Protein AF-A0A9E5NMA1-F1 (afdb_monomer_lite)

Secondary structure (DSSP, 8-state):
--EEEEE-HHHHS----HHHHHHHTTSTTEEEEEE----HHHHHHHHHHHTT-TTSEEEE--GGGHHHHHHTT-SEE--SGGGT-HHHHHHHHHHHHHT-HHHHHHHHHHHHTTHHHHHHSSSS----

pLDDT: mean 92.5, std 12.81, range [36.69, 98.62]

Sequence (128 aa):
LPVLAYNNPWTTLSNIDAATLVELAYEPNFVGAKDSCNNAIQYQDIMRKLGDRPDFSILLGTTHLTHFGLLLGADGIIEGLHHLRPEWAVGIWDAAQAGDWDLVQEYQLKLESLIPFAMHGEVWGGVE

Structure (mmCIF, N/CA/C/O backbone):
data_AF-A0A9E5NMA1-F1
#
_entry.id   AF-A0A9E5NMA1-F1
#
loop_
_atom_site.group_PDB
_atom_site.id
_atom_site.type_symbol
_atom_site.label_atom_id
_atom_site.label_alt_id
_atom_site.label_comp_id
_atom_site.label_asym_id
_atom_site.label_entity_id
_atom_site.label_seq_id
_atom_site.pdbx_PDB_ins_code
_atom_site.Cartn_x
_atom_site.Cartn_y
_atom_site.Cartn_z
_atom_site.occupancy
_atom_site.B_iso_or_equiv
_atom_site.auth_seq_id
_atom_site.auth_comp_id
_atom_site.auth_asym_id
_atom_site.auth_atom_id
_atom_site.pdbx_PDB_model_num
ATOM 1 N N . LEU A 1 1 ? -20.447 7.365 5.056 1.00 92.44 1 LEU A N 1
ATOM 2 C CA . LEU A 1 1 ? -19.682 6.918 3.866 1.00 92.44 1 LEU A CA 1
ATOM 3 C C . LEU A 1 1 ? -18.445 6.200 4.383 1.00 92.44 1 LEU A C 1
ATOM 5 O O . LEU A 1 1 ? -17.974 6.628 5.431 1.00 92.44 1 LEU A O 1
ATOM 9 N N . PRO A 1 2 ? -17.943 5.155 3.707 1.00 96.62 2 PRO A N 1
ATOM 10 C CA . PRO A 1 2 ? -16.647 4.574 4.049 1.00 96.62 2 PRO A CA 1
ATOM 11 C C . PRO A 1 2 ? -15.534 5.614 3.860 1.00 96.62 2 PRO A C 1
ATOM 13 O O . PRO A 1 2 ? -15.547 6.365 2.882 1.00 96.62 2 PRO A O 1
ATOM 16 N N . VAL A 1 3 ? -14.599 5.671 4.803 1.00 97.88 3 VAL A N 1
ATOM 17 C CA . VAL A 1 3 ? -13.492 6.633 4.848 1.00 97.88 3 VAL A CA 1
ATOM 18 C C . VAL A 1 3 ? -12.171 5.877 4.889 1.00 97.88 3 VAL A C 1
ATOM 20 O O . VAL A 1 3 ? -12.012 4.939 5.666 1.00 97.88 3 VAL A O 1
ATOM 23 N N . LEU A 1 4 ? -11.213 6.319 4.076 1.00 98.06 4 LEU A N 1
ATOM 24 C CA . LEU A 1 4 ? -9.819 5.901 4.174 1.00 98.06 4 LEU A CA 1
ATOM 25 C C . LEU A 1 4 ? -9.007 7.030 4.805 1.00 98.06 4 LEU A C 1
ATOM 27 O O . LEU A 1 4 ? -9.050 8.165 4.324 1.00 98.06 4 LEU A O 1
ATOM 31 N N . ALA A 1 5 ? -8.248 6.725 5.854 1.00 98.12 5 ALA A N 1
ATOM 32 C CA . ALA A 1 5 ? -7.250 7.653 6.370 1.00 98.12 5 ALA A CA 1
ATOM 33 C C . ALA A 1 5 ? -6.111 7.782 5.347 1.00 98.12 5 ALA A C 1
ATOM 35 O O . ALA A 1 5 ? -5.538 6.777 4.938 1.00 98.12 5 ALA A O 1
ATOM 36 N N . TYR A 1 6 ? -5.771 8.998 4.918 1.00 98.19 6 TYR A N 1
ATOM 37 C CA . TYR A 1 6 ? -4.658 9.208 3.991 1.00 98.19 6 TYR A CA 1
ATOM 38 C C . TYR A 1 6 ? -3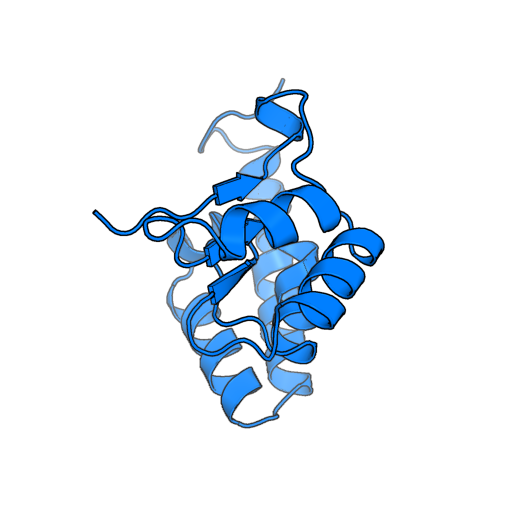.451 9.789 4.727 1.00 98.19 6 TYR A C 1
ATOM 40 O O . TYR A 1 6 ? -3.467 10.953 5.127 1.00 98.19 6 TYR A O 1
ATOM 48 N N . ASN A 1 7 ? -2.404 8.980 4.897 1.00 97.94 7 ASN A N 1
ATOM 49 C CA . ASN A 1 7 ? -1.166 9.409 5.534 1.00 97.94 7 ASN A CA 1
ATOM 50 C C . ASN A 1 7 ? -0.154 9.892 4.483 1.00 97.94 7 ASN A C 1
ATOM 52 O O . ASN A 1 7 ? 0.406 9.089 3.737 1.00 97.94 7 ASN A O 1
ATOM 56 N N . ASN A 1 8 ? 0.082 11.205 4.417 1.00 96.94 8 ASN A N 1
ATOM 57 C CA . ASN A 1 8 ? 1.078 11.814 3.530 1.00 96.94 8 ASN A CA 1
ATOM 58 C C . ASN A 1 8 ? 1.778 13.021 4.198 1.00 96.94 8 ASN A C 1
ATOM 60 O O . ASN A 1 8 ? 1.529 14.174 3.816 1.00 96.94 8 ASN A O 1
ATOM 64 N N . PRO A 1 9 ? 2.672 12.773 5.177 1.00 96.00 9 PRO A N 1
ATOM 65 C CA . PRO A 1 9 ? 3.345 13.818 5.953 1.00 96.00 9 PRO A CA 1
ATOM 66 C C . PRO A 1 9 ? 4.192 14.771 5.105 1.00 96.00 9 PRO A C 1
ATOM 68 O O . PRO A 1 9 ? 4.416 15.905 5.518 1.00 96.00 9 PRO A O 1
ATOM 71 N N . TRP A 1 10 ? 4.605 14.364 3.901 1.00 91.75 10 TRP A N 1
ATOM 72 C CA . TRP A 1 10 ? 5.308 15.233 2.952 1.00 91.75 10 TRP A CA 1
ATOM 73 C C . TRP A 1 10 ? 4.473 16.445 2.522 1.00 91.75 10 TRP A C 1
ATOM 75 O O . TRP A 1 10 ? 5.029 17.483 2.180 1.00 91.75 10 TRP A O 1
ATOM 85 N N . THR A 1 11 ? 3.143 16.324 2.563 1.00 93.19 11 THR A N 1
ATOM 86 C CA . THR A 1 11 ? 2.205 17.389 2.166 1.00 93.19 11 THR A CA 1
ATOM 87 C C . THR A 1 11 ? 1.423 17.969 3.340 1.00 93.19 11 THR A C 1
ATOM 89 O O . THR A 1 11 ? 1.038 19.135 3.307 1.00 93.19 11 THR A O 1
ATOM 92 N N . THR A 1 12 ? 1.192 17.176 4.388 1.00 96.12 12 THR A N 1
ATOM 93 C CA . THR A 1 12 ? 0.394 17.576 5.558 1.00 96.12 12 THR A CA 1
ATOM 94 C C . THR A 1 12 ? 1.244 18.046 6.735 1.00 96.12 12 THR A C 1
ATOM 96 O O . THR A 1 12 ? 0.697 18.611 7.680 1.00 96.12 12 THR A O 1
ATOM 99 N N . LEU A 1 13 ? 2.559 17.786 6.714 1.00 96.06 13 LEU A N 1
ATOM 100 C CA . LEU A 1 13 ? 3.493 18.011 7.827 1.00 96.06 13 LEU A CA 1
ATOM 101 C C . LEU A 1 13 ? 3.106 17.276 9.124 1.00 96.06 13 LEU A C 1
ATOM 103 O O . LEU A 1 13 ? 3.591 17.606 10.205 1.00 96.06 13 LEU A O 1
ATOM 107 N N . SER A 1 14 ? 2.234 16.270 9.025 1.00 96.94 14 SER A N 1
ATOM 108 C CA . SER A 1 14 ? 1.740 15.480 10.150 1.00 96.94 14 SER A CA 1
ATOM 109 C C . SER A 1 14 ? 1.640 14.013 9.750 1.00 96.94 14 SER A C 1
ATOM 111 O O . SER A 1 14 ? 1.107 13.688 8.689 1.00 96.94 14 SER A O 1
ATOM 113 N N . ASN A 1 15 ? 2.183 13.138 10.595 1.00 98.00 15 ASN A N 1
ATOM 114 C CA . ASN A 1 15 ? 2.180 11.696 10.388 1.00 98.00 15 ASN A CA 1
ATOM 115 C C . ASN A 1 15 ? 1.026 11.051 11.159 1.00 98.00 15 ASN A C 1
ATOM 117 O O . ASN A 1 15 ? 0.867 11.303 12.353 1.00 98.00 15 ASN A O 1
ATOM 121 N N . ILE A 1 16 ? 0.283 10.174 10.491 1.00 98.12 16 ILE A N 1
ATOM 122 C CA . ILE A 1 16 ? -0.670 9.263 11.120 1.00 98.12 16 ILE A CA 1
ATOM 123 C C . ILE A 1 16 ? 0.085 7.966 11.408 1.00 98.12 16 ILE A C 1
ATOM 125 O O . ILE A 1 16 ? 0.309 7.150 10.514 1.00 98.12 16 ILE A O 1
ATOM 129 N N . ASP A 1 17 ? 0.544 7.803 12.645 1.00 97.25 17 ASP A N 1
ATOM 130 C CA . ASP A 1 17 ? 1.309 6.621 13.028 1.00 97.25 17 ASP A CA 1
ATOM 131 C C . ASP A 1 17 ? 0.429 5.366 13.171 1.00 97.25 17 ASP A C 1
ATOM 133 O O . ASP A 1 17 ? -0.804 5.406 13.147 1.00 97.25 17 ASP A O 1
ATOM 137 N N . ALA A 1 18 ? 1.078 4.213 13.335 1.00 97.75 18 ALA A N 1
ATOM 138 C CA . ALA A 1 18 ? 0.380 2.940 13.455 1.00 97.75 18 ALA A CA 1
ATOM 139 C C . ALA A 1 18 ? -0.539 2.871 14.687 1.00 97.75 18 ALA A C 1
ATOM 141 O O . ALA A 1 18 ? -1.537 2.160 14.651 1.00 97.75 18 ALA A O 1
ATOM 142 N N . ALA A 1 19 ? -0.218 3.567 15.785 1.00 98.12 19 ALA A N 1
ATOM 143 C CA . ALA A 1 19 ? -1.078 3.585 16.970 1.00 98.12 19 ALA A CA 1
ATOM 144 C C . ALA A 1 19 ? -2.375 4.357 16.687 1.00 98.12 19 ALA A C 1
ATOM 146 O O . ALA A 1 19 ? -3.461 3.857 16.968 1.00 98.12 19 ALA A O 1
ATOM 147 N N . THR A 1 20 ? -2.259 5.509 16.030 1.00 98.25 20 THR A N 1
ATOM 148 C CA . THR A 1 20 ? -3.392 6.332 15.597 1.00 98.25 20 THR A CA 1
ATOM 149 C C . THR A 1 20 ? -4.281 5.574 14.610 1.00 98.25 20 THR A C 1
ATOM 151 O O . THR A 1 20 ? -5.502 5.585 14.744 1.00 98.25 20 THR A O 1
ATOM 154 N N . LEU A 1 21 ? -3.696 4.856 13.642 1.00 98.12 21 LEU A N 1
ATOM 155 C CA . LEU A 1 21 ? -4.471 4.023 12.715 1.00 98.12 21 LEU A CA 1
ATOM 156 C C . LEU A 1 21 ? -5.222 2.888 13.423 1.00 98.12 21 LEU A C 1
ATOM 158 O O . LEU A 1 21 ? -6.339 2.569 13.025 1.00 98.12 21 LEU A O 1
ATOM 162 N N . VAL A 1 22 ? -4.645 2.300 14.477 1.00 98.25 22 VAL A N 1
ATOM 163 C CA . VAL A 1 22 ? -5.336 1.280 15.282 1.00 98.25 22 VAL A CA 1
ATOM 164 C C . VAL A 1 22 ? -6.561 1.866 15.971 1.00 98.25 22 VAL A C 1
ATOM 166 O O . VAL A 1 22 ? -7.604 1.220 15.967 1.00 98.25 22 VAL A O 1
ATOM 169 N N . GLU A 1 23 ? -6.466 3.073 16.531 1.00 98.31 23 GLU A N 1
ATOM 170 C CA . GLU A 1 23 ? -7.626 3.749 17.124 1.00 98.31 23 GLU A CA 1
ATOM 171 C C . GLU A 1 23 ? -8.701 4.036 16.070 1.00 98.31 23 GLU A C 1
ATOM 173 O O . GLU A 1 23 ? -9.866 3.691 16.272 1.00 98.31 23 GLU A O 1
ATOM 178 N N . LEU A 1 24 ? -8.307 4.568 14.907 1.00 97.75 24 LEU A N 1
ATOM 179 C CA . LEU A 1 24 ? -9.228 4.825 13.795 1.00 97.75 24 LEU A CA 1
ATOM 180 C C . LEU A 1 24 ? -9.907 3.553 13.283 1.00 97.75 24 LEU A C 1
ATOM 182 O O . LEU A 1 24 ? -11.069 3.610 12.900 1.00 97.75 24 LEU A O 1
ATOM 186 N N . ALA A 1 25 ? -9.240 2.400 13.315 1.00 97.44 25 ALA A N 1
ATOM 187 C CA . ALA A 1 25 ? -9.842 1.136 12.901 1.00 97.44 25 ALA A CA 1
ATOM 188 C C . ALA A 1 25 ? -11.032 0.706 13.782 1.00 97.44 25 ALA A C 1
ATOM 190 O O . ALA A 1 25 ? -11.797 -0.171 13.387 1.00 97.44 25 ALA A O 1
ATOM 191 N N . TYR A 1 26 ? -11.215 1.281 14.974 1.00 96.50 26 TYR A N 1
ATOM 192 C CA . TYR A 1 26 ? -12.409 1.047 15.797 1.00 96.50 26 TYR A CA 1
ATOM 193 C C . TYR A 1 26 ? -13.546 2.042 15.524 1.00 96.50 26 TYR A C 1
ATOM 195 O O . TYR A 1 26 ? -14.657 1.836 16.016 1.00 96.50 26 TYR A O 1
ATOM 203 N N . GLU A 1 27 ? -13.308 3.082 14.724 1.00 97.25 27 GLU A N 1
ATOM 204 C CA . GLU A 1 27 ? -14.334 4.050 14.352 1.00 97.25 27 GLU A CA 1
ATOM 205 C C . GLU A 1 27 ? -15.168 3.544 13.160 1.00 97.25 27 GLU A C 1
ATOM 207 O O . GLU A 1 27 ? -14.615 3.307 12.086 1.00 97.25 27 GLU A O 1
ATOM 212 N N . PRO A 1 28 ? -16.511 3.446 13.267 1.00 94.50 28 PRO A N 1
ATOM 213 C CA . PRO A 1 28 ? -17.348 2.724 12.297 1.00 94.50 28 PRO A CA 1
ATOM 214 C C . PRO A 1 28 ? -17.274 3.185 10.835 1.00 94.50 28 PRO A C 1
ATOM 216 O O . PRO A 1 28 ? -17.686 2.455 9.937 1.00 94.50 28 PRO A O 1
ATOM 219 N N . ASN A 1 29 ? -16.830 4.418 10.583 1.00 96.69 29 ASN A N 1
ATOM 220 C CA . ASN A 1 29 ? -16.733 4.957 9.228 1.00 96.69 29 ASN A CA 1
ATOM 221 C C . ASN A 1 29 ? -15.353 4.742 8.591 1.00 96.69 29 ASN A C 1
ATOM 223 O O . ASN A 1 29 ? -15.252 4.865 7.371 1.00 96.69 29 ASN A O 1
ATOM 227 N N . PHE A 1 30 ? -14.307 4.456 9.370 1.00 98.00 30 PHE A N 1
ATOM 228 C CA . PHE A 1 30 ? -12.956 4.259 8.852 1.00 98.00 30 PHE A CA 1
ATOM 229 C C . PHE A 1 30 ? -12.760 2.797 8.467 1.00 98.00 30 PHE A C 1
ATOM 231 O O . PHE A 1 30 ? -12.720 1.915 9.315 1.00 98.00 30 PHE A O 1
ATOM 238 N N . VAL A 1 31 ? -12.634 2.553 7.166 1.00 98.25 31 VAL A N 1
ATOM 239 C CA . VAL A 1 31 ? -12.557 1.201 6.588 1.00 98.25 31 VAL A CA 1
ATOM 240 C C . VAL A 1 31 ? -11.159 0.864 6.079 1.00 98.25 31 VAL A C 1
ATOM 242 O O . VAL A 1 31 ? -10.975 -0.108 5.354 1.00 98.25 31 VAL A O 1
ATOM 245 N N . GLY A 1 32 ? -10.171 1.701 6.388 1.00 98.25 32 GLY A N 1
ATOM 246 C CA . GLY A 1 32 ? -8.809 1.488 5.935 1.00 98.25 32 GLY A CA 1
ATOM 247 C C . GLY A 1 32 ? -7.933 2.729 5.964 1.00 98.25 32 GLY A C 1
ATOM 248 O O . GLY A 1 32 ? -8.336 3.817 6.397 1.00 98.25 32 GLY A O 1
ATOM 249 N N . ALA A 1 33 ? -6.727 2.562 5.438 1.00 98.38 33 ALA A N 1
ATOM 250 C CA . ALA A 1 33 ? -5.754 3.620 5.266 1.00 98.38 33 ALA A CA 1
ATOM 251 C C . ALA A 1 33 ? -5.016 3.495 3.932 1.00 98.38 33 ALA A C 1
ATOM 253 O O . ALA A 1 33 ? -4.747 2.400 3.446 1.00 98.38 33 ALA A O 1
ATOM 254 N N . LYS A 1 34 ? -4.642 4.641 3.368 1.00 98.31 34 LYS A N 1
ATOM 255 C CA . LYS A 1 34 ? -3.626 4.753 2.328 1.00 98.31 34 LYS A CA 1
ATOM 256 C C . LYS A 1 34 ? -2.377 5.364 2.954 1.00 98.31 34 LYS A C 1
ATOM 258 O O . LYS A 1 34 ? -2.433 6.508 3.408 1.00 98.31 34 LYS A O 1
ATOM 263 N N . ASP A 1 35 ? -1.259 4.647 2.941 1.00 97.81 35 ASP A N 1
ATOM 264 C CA . ASP A 1 35 ? 0.018 5.151 3.453 1.00 97.81 35 ASP A CA 1
ATOM 265 C C . ASP A 1 35 ? 0.960 5.573 2.317 1.00 97.81 35 ASP A C 1
ATOM 267 O O . ASP A 1 35 ? 1.325 4.778 1.451 1.00 97.81 35 ASP A O 1
ATOM 271 N N . SER A 1 36 ? 1.354 6.844 2.327 1.00 96.81 36 SER A N 1
ATOM 272 C CA . SER A 1 36 ? 2.383 7.436 1.465 1.00 96.81 36 SER A CA 1
ATOM 273 C C . SER A 1 36 ? 3.523 8.027 2.310 1.00 96.81 36 SER A C 1
ATOM 275 O O . SER A 1 36 ? 4.198 8.961 1.877 1.00 96.81 36 SER A O 1
ATOM 277 N N . CYS A 1 37 ? 3.749 7.521 3.531 1.00 94.75 37 CYS A N 1
ATOM 278 C CA . CYS A 1 37 ? 4.765 8.060 4.440 1.00 94.75 37 CYS A CA 1
ATOM 279 C C . CYS A 1 37 ? 6.199 7.852 3.929 1.00 94.75 37 CYS A C 1
ATOM 281 O O . CYS A 1 37 ? 7.104 8.586 4.331 1.00 94.75 37 CYS A O 1
ATOM 283 N N . ASN A 1 38 ? 6.409 6.875 3.038 1.00 93.62 38 ASN A N 1
ATOM 284 C CA . ASN A 1 38 ? 7.728 6.439 2.574 1.00 93.62 38 ASN A CA 1
ATOM 285 C C . ASN A 1 38 ? 8.646 5.987 3.733 1.00 93.62 38 ASN A C 1
ATOM 287 O O . ASN A 1 38 ? 9.831 6.308 3.782 1.00 93.62 38 ASN A O 1
ATOM 291 N N . ASN A 1 39 ? 8.079 5.255 4.699 1.00 96.25 39 ASN A N 1
ATOM 292 C CA . ASN A 1 39 ? 8.799 4.683 5.837 1.00 96.25 39 ASN A CA 1
ATOM 293 C C . ASN A 1 39 ? 8.455 3.194 5.981 1.00 96.25 39 ASN A C 1
ATOM 295 O O . ASN A 1 39 ? 7.411 2.836 6.526 1.00 96.25 39 ASN A O 1
ATOM 299 N N . ALA A 1 40 ? 9.356 2.324 5.520 1.00 97.19 40 ALA A N 1
ATOM 300 C CA . ALA A 1 40 ? 9.150 0.875 5.533 1.00 97.19 40 ALA A CA 1
ATOM 301 C C . ALA A 1 40 ? 8.989 0.287 6.949 1.00 97.19 40 ALA A C 1
ATOM 303 O O . ALA A 1 40 ? 8.224 -0.657 7.127 1.00 97.19 40 ALA A O 1
ATOM 304 N N . ILE A 1 41 ? 9.651 0.860 7.966 1.00 97.81 41 ILE A N 1
ATOM 305 C CA . ILE A 1 41 ? 9.551 0.389 9.359 1.00 97.81 41 ILE A CA 1
ATOM 306 C C . ILE A 1 41 ? 8.145 0.652 9.902 1.00 97.81 41 ILE A C 1
ATOM 308 O O . ILE A 1 41 ? 7.521 -0.240 10.475 1.00 97.81 41 ILE A O 1
ATOM 312 N N . GLN A 1 42 ? 7.629 1.868 9.700 1.00 97.56 42 GLN A N 1
ATOM 313 C CA . GLN A 1 42 ? 6.263 2.203 10.099 1.00 97.56 42 GLN A CA 1
ATOM 314 C C . GLN A 1 42 ? 5.249 1.366 9.321 1.00 97.56 42 GLN A C 1
ATOM 316 O O . GLN A 1 42 ? 4.320 0.837 9.924 1.00 97.56 42 GLN A O 1
ATOM 321 N N . TYR A 1 43 ? 5.447 1.200 8.012 1.00 97.88 43 TYR A N 1
ATOM 322 C CA . TYR A 1 43 ? 4.556 0.390 7.187 1.00 97.88 43 TYR A CA 1
ATOM 323 C C . TYR A 1 43 ? 4.490 -1.063 7.676 1.00 97.88 43 TYR A C 1
ATOM 325 O O . TYR A 1 43 ? 3.404 -1.610 7.851 1.00 97.88 43 TYR A O 1
ATOM 333 N N . GLN A 1 44 ? 5.634 -1.667 8.008 1.00 98.06 44 GLN A N 1
ATOM 334 C CA . GLN A 1 44 ? 5.675 -3.005 8.599 1.00 98.06 44 GLN A CA 1
ATOM 335 C C . GLN A 1 44 ? 4.936 -3.076 9.946 1.00 98.06 44 GLN A C 1
ATOM 337 O O . GLN A 1 44 ? 4.259 -4.067 10.218 1.00 98.06 44 GLN A O 1
ATOM 342 N N . ASP A 1 45 ? 5.026 -2.041 10.789 1.00 98.31 45 ASP A N 1
ATOM 343 C CA . ASP A 1 45 ? 4.279 -1.991 12.054 1.00 98.31 45 ASP A CA 1
ATOM 344 C C . ASP A 1 45 ? 2.763 -1.847 11.838 1.00 98.31 45 ASP A C 1
ATOM 346 O O . ASP A 1 45 ? 1.988 -2.478 12.559 1.00 98.31 45 ASP A O 1
ATOM 350 N N . ILE A 1 46 ? 2.337 -1.080 10.827 1.00 98.38 46 ILE A N 1
ATOM 351 C CA . ILE A 1 46 ? 0.929 -0.985 10.406 1.00 98.38 46 ILE A CA 1
ATOM 352 C C . ILE A 1 46 ? 0.429 -2.364 9.970 1.00 98.38 46 ILE A C 1
ATOM 354 O O . ILE A 1 46 ? -0.551 -2.855 10.531 1.00 98.38 46 ILE A O 1
ATOM 358 N N . MET A 1 47 ? 1.131 -3.020 9.040 1.00 98.25 47 MET A N 1
ATOM 359 C CA . MET A 1 47 ? 0.752 -4.346 8.537 1.00 98.25 47 MET A CA 1
ATOM 360 C C . MET A 1 47 ? 0.686 -5.382 9.661 1.00 98.25 47 MET A C 1
ATOM 362 O O . MET A 1 47 ? -0.284 -6.123 9.764 1.00 98.25 47 MET A O 1
ATOM 366 N N . ARG A 1 48 ? 1.649 -5.378 10.589 1.00 98.06 48 ARG A N 1
ATOM 367 C CA . ARG A 1 48 ? 1.645 -6.281 11.751 1.00 98.06 48 ARG A CA 1
ATOM 368 C C . ARG A 1 48 ? 0.430 -6.091 12.668 1.00 98.06 48 ARG A C 1
ATOM 370 O O . ARG A 1 48 ? 0.023 -7.034 13.342 1.00 98.06 48 ARG A O 1
ATOM 377 N N . LYS A 1 49 ? -0.090 -4.867 12.785 1.00 98.00 49 LYS A N 1
ATOM 378 C CA . LYS A 1 49 ? -1.197 -4.536 13.698 1.00 98.00 49 LYS A CA 1
ATOM 379 C C . LYS A 1 49 ? -2.571 -4.655 13.042 1.00 98.00 49 LYS A C 1
ATOM 381 O O . LYS A 1 49 ? -3.533 -4.941 13.749 1.00 98.00 49 LYS A O 1
ATOM 386 N N . LEU A 1 50 ? -2.663 -4.383 11.741 1.00 98.06 50 LEU A N 1
ATOM 387 C CA . LEU A 1 50 ? -3.933 -4.196 11.034 1.00 98.06 50 LEU A CA 1
ATOM 388 C C . LEU A 1 50 ? -4.062 -5.016 9.743 1.00 98.06 50 LEU A C 1
ATOM 390 O O . LEU A 1 50 ? -5.177 -5.147 9.260 1.00 98.06 50 LEU A O 1
ATOM 394 N N . GLY A 1 51 ? -2.980 -5.580 9.200 1.00 96.75 51 GLY A N 1
ATOM 395 C CA . GLY A 1 51 ? -2.983 -6.243 7.888 1.00 96.75 51 GLY A CA 1
ATOM 396 C C . GLY A 1 51 ? -3.849 -7.504 7.806 1.00 96.75 51 GLY A C 1
ATOM 397 O O . GLY A 1 51 ? -4.402 -7.790 6.756 1.00 96.75 51 GLY A O 1
ATOM 398 N N . ASP A 1 52 ? -4.041 -8.219 8.918 1.00 96.38 52 ASP A N 1
ATOM 399 C CA . ASP A 1 52 ? -4.919 -9.403 8.970 1.00 96.38 52 ASP A CA 1
ATOM 400 C C . ASP A 1 52 ? -6.388 -9.050 9.276 1.00 96.38 52 ASP A C 1
ATOM 402 O O . ASP A 1 52 ? -7.226 -9.934 9.491 1.00 96.38 52 ASP A O 1
ATOM 406 N N . ARG A 1 53 ? -6.717 -7.758 9.385 1.00 96.12 53 ARG A N 1
ATOM 407 C CA . ARG A 1 53 ? -8.028 -7.306 9.845 1.00 96.12 53 ARG A CA 1
ATOM 408 C C . ARG A 1 53 ? -8.995 -7.182 8.650 1.00 96.12 53 ARG A C 1
ATOM 410 O O . ARG A 1 53 ? -8.820 -6.302 7.815 1.00 96.12 53 ARG A O 1
ATOM 417 N N . PRO A 1 54 ? -10.055 -8.008 8.559 1.00 94.81 54 PRO A N 1
ATOM 418 C CA . PRO A 1 54 ? -10.852 -8.145 7.331 1.00 94.81 54 PRO A CA 1
ATOM 419 C C . PRO A 1 54 ? -11.755 -6.943 7.008 1.00 94.81 54 PRO A C 1
ATOM 421 O O . PRO A 1 54 ? -12.296 -6.857 5.909 1.00 94.81 54 PRO A O 1
ATOM 424 N N . ASP A 1 55 ? -11.973 -6.045 7.967 1.00 96.06 55 ASP A N 1
ATOM 425 C CA . ASP A 1 55 ? -12.804 -4.845 7.842 1.00 96.06 55 ASP A CA 1
ATOM 426 C C . ASP A 1 55 ? -11.982 -3.550 7.708 1.00 96.06 55 ASP A C 1
ATOM 428 O O . ASP A 1 55 ? -12.564 -2.464 7.711 1.00 96.06 55 ASP A O 1
ATOM 432 N N . PHE A 1 56 ? -10.650 -3.644 7.591 1.00 98.12 56 PHE A N 1
ATOM 433 C CA . PHE A 1 56 ? -9.768 -2.481 7.504 1.00 98.12 56 PHE A CA 1
ATOM 434 C C . PHE A 1 56 ? -8.666 -2.668 6.454 1.00 98.12 56 PHE A C 1
ATOM 436 O O . PHE A 1 56 ? -7.662 -3.322 6.714 1.00 98.12 56 PHE A O 1
ATOM 443 N N . SER A 1 57 ? -8.824 -2.052 5.281 1.00 98.25 57 SER A N 1
ATOM 444 C CA . SER A 1 57 ? -7.867 -2.205 4.178 1.00 98.25 57 SER A CA 1
ATOM 445 C C . SER A 1 57 ? -6.627 -1.323 4.333 1.00 98.25 57 SER A C 1
ATOM 447 O O . SER A 1 57 ? -6.740 -0.121 4.589 1.00 98.25 57 SER A O 1
ATOM 449 N N . ILE A 1 58 ? -5.440 -1.872 4.089 1.00 98.38 58 ILE A N 1
ATOM 450 C CA . ILE A 1 58 ? -4.176 -1.134 4.047 1.00 98.38 58 ILE A CA 1
ATOM 451 C C . ILE A 1 58 ? -3.672 -1.045 2.607 1.00 98.38 58 ILE A C 1
ATOM 453 O O . ILE A 1 58 ? -3.256 -2.026 1.996 1.00 98.38 58 ILE A O 1
ATOM 457 N N . LEU A 1 59 ? -3.664 0.175 2.076 1.00 98.31 59 LEU A N 1
ATOM 458 C CA . LEU A 1 59 ? -3.211 0.491 0.727 1.00 98.31 59 LEU A CA 1
ATOM 459 C C . LEU A 1 59 ? -1.878 1.236 0.784 1.00 98.31 59 LEU A C 1
ATOM 461 O O . LEU A 1 59 ? -1.700 2.154 1.588 1.00 98.31 59 LEU A O 1
ATOM 465 N N . LEU A 1 60 ? -0.942 0.889 -0.094 1.00 97.69 60 LEU A N 1
ATOM 466 C CA . LEU A 1 60 ? 0.334 1.597 -0.204 1.00 97.69 60 LEU A CA 1
ATOM 467 C C . LEU A 1 60 ? 0.289 2.632 -1.333 1.00 97.69 60 LEU A C 1
ATOM 469 O O . LEU A 1 60 ? -0.274 2.388 -2.397 1.00 97.69 60 LEU A O 1
ATOM 473 N N . GLY A 1 61 ? 0.903 3.793 -1.123 1.00 95.94 61 GLY A N 1
ATOM 474 C CA . GLY A 1 61 ? 0.975 4.864 -2.118 1.00 95.94 61 GLY A CA 1
ATOM 475 C C . GLY A 1 61 ? 2.382 5.359 -2.433 1.00 95.94 61 GLY A C 1
ATOM 476 O O . GLY A 1 61 ? 2.515 6.471 -2.936 1.00 95.94 61 GLY A O 1
ATOM 477 N N . THR A 1 62 ? 3.420 4.589 -2.107 1.00 93.62 62 THR A N 1
ATOM 478 C CA . THR A 1 62 ? 4.824 4.931 -2.372 1.00 93.62 62 THR A CA 1
ATOM 479 C C . THR A 1 62 ? 5.415 3.976 -3.405 1.00 93.62 62 THR A C 1
ATOM 481 O O . THR A 1 62 ? 5.569 2.790 -3.121 1.00 93.62 62 THR A O 1
ATOM 484 N N . THR A 1 63 ? 5.821 4.502 -4.567 1.00 92.81 63 THR A N 1
ATOM 485 C CA . THR A 1 63 ? 6.340 3.717 -5.702 1.00 92.81 63 THR A CA 1
ATOM 486 C C . THR A 1 63 ? 7.466 2.767 -5.293 1.00 92.81 63 THR A C 1
ATOM 488 O O . THR A 1 63 ? 7.367 1.568 -5.544 1.00 92.81 63 THR A O 1
ATOM 491 N N . HIS A 1 64 ? 8.489 3.272 -4.595 1.00 92.50 64 HIS A N 1
ATOM 492 C CA . HIS A 1 64 ? 9.664 2.499 -4.168 1.00 92.50 64 HIS A CA 1
ATOM 493 C C . HIS A 1 64 ? 9.355 1.321 -3.242 1.00 92.50 64 HIS A C 1
ATOM 495 O O . HIS A 1 64 ? 10.176 0.424 -3.095 1.00 92.50 64 HIS A O 1
ATOM 501 N N . LEU A 1 65 ? 8.188 1.319 -2.598 1.00 95.81 65 LEU A N 1
ATOM 502 C CA . LEU A 1 65 ? 7.808 0.289 -1.638 1.00 95.81 65 LEU A CA 1
ATOM 503 C C . LEU A 1 65 ? 6.748 -0.666 -2.197 1.00 95.81 65 LEU A C 1
ATOM 505 O O . LEU A 1 65 ? 6.303 -1.537 -1.461 1.00 95.81 65 LEU A O 1
ATOM 509 N N . THR A 1 66 ? 6.331 -0.529 -3.461 1.00 96.19 66 THR A N 1
ATOM 510 C CA . THR A 1 66 ? 5.198 -1.285 -4.032 1.00 96.19 66 THR A CA 1
ATOM 511 C C . THR A 1 66 ? 5.355 -2.796 -3.853 1.00 96.19 66 THR A C 1
ATOM 513 O O . THR A 1 66 ? 4.506 -3.431 -3.230 1.00 96.19 66 THR A O 1
ATOM 516 N N . HIS A 1 67 ? 6.474 -3.361 -4.311 1.00 96.50 67 HIS A N 1
ATOM 517 C CA . HIS A 1 67 ? 6.810 -4.774 -4.105 1.00 96.50 67 HIS A CA 1
ATOM 518 C C . HIS A 1 67 ? 6.813 -5.183 -2.617 1.00 96.50 67 HIS A C 1
ATOM 520 O O . HIS A 1 67 ? 6.267 -6.225 -2.264 1.00 96.50 67 HIS A O 1
ATOM 526 N N . PHE A 1 68 ? 7.380 -4.351 -1.735 1.00 97.06 68 PHE A N 1
ATOM 527 C CA . PHE A 1 68 ? 7.444 -4.604 -0.294 1.00 97.06 68 PHE A CA 1
ATOM 528 C C . PHE A 1 68 ? 6.053 -4.624 0.349 1.00 97.06 68 PHE A C 1
ATOM 530 O O . PHE A 1 68 ? 5.760 -5.513 1.144 1.00 97.06 68 PHE A O 1
ATOM 537 N N . GLY A 1 69 ? 5.181 -3.682 -0.017 1.00 97.38 69 GLY A N 1
ATOM 538 C CA . GLY A 1 69 ? 3.809 -3.639 0.477 1.00 97.38 69 GLY A CA 1
ATOM 539 C C . GLY A 1 69 ? 3.031 -4.891 0.089 1.00 97.38 69 GLY A C 1
ATOM 540 O O . GLY A 1 69 ? 2.429 -5.528 0.950 1.00 97.38 69 GLY A O 1
ATOM 541 N N . LEU A 1 70 ? 3.114 -5.296 -1.181 1.00 97.69 70 LEU A N 1
ATOM 542 C CA . LEU A 1 70 ? 2.468 -6.520 -1.664 1.00 97.69 70 LEU A CA 1
ATOM 543 C C . LEU A 1 70 ? 3.011 -7.769 -0.965 1.00 97.69 70 LEU A C 1
ATOM 545 O O . LEU A 1 70 ? 2.230 -8.638 -0.588 1.00 97.69 70 LEU A O 1
ATOM 549 N N . LEU A 1 71 ? 4.325 -7.843 -0.732 1.00 97.69 71 LEU A N 1
ATOM 550 C CA . LEU A 1 71 ? 4.946 -8.955 -0.004 1.00 97.69 71 LEU A CA 1
ATOM 551 C C . LEU A 1 71 ? 4.424 -9.077 1.431 1.00 97.69 71 LEU A C 1
ATOM 553 O O . LEU A 1 71 ? 4.282 -10.186 1.942 1.00 97.69 71 LEU A O 1
ATOM 557 N N . LEU A 1 72 ? 4.125 -7.950 2.077 1.00 97.56 72 LEU A N 1
ATOM 558 C CA . LEU A 1 72 ? 3.537 -7.918 3.415 1.00 97.56 72 LEU A CA 1
ATOM 559 C C . LEU A 1 72 ? 2.017 -8.135 3.433 1.00 97.56 72 LEU A C 1
ATOM 561 O O . LEU A 1 72 ? 1.438 -8.146 4.517 1.00 97.56 72 LEU A O 1
ATOM 565 N N . GLY A 1 73 ? 1.379 -8.309 2.272 1.00 97.00 73 GLY A N 1
ATOM 566 C CA . GLY A 1 73 ? -0.061 -8.542 2.166 1.00 97.00 73 GLY A CA 1
ATOM 567 C C . GLY A 1 73 ? -0.907 -7.271 2.095 1.00 97.00 73 GLY A C 1
ATOM 568 O O . GLY A 1 73 ? -2.047 -7.288 2.540 1.00 97.00 73 GLY A O 1
ATOM 569 N N . ALA A 1 74 ? -0.370 -6.162 1.577 1.00 97.62 74 ALA A N 1
ATOM 570 C CA . ALA A 1 74 ? -1.171 -4.965 1.315 1.00 97.62 74 ALA A CA 1
ATOM 571 C C . ALA A 1 74 ? -2.374 -5.283 0.414 1.00 97.62 74 ALA A C 1
ATOM 573 O O . ALA A 1 74 ? -2.234 -5.979 -0.595 1.00 97.62 74 ALA A O 1
ATOM 574 N N . ASP A 1 75 ? -3.528 -4.688 0.711 1.00 98.06 75 ASP A N 1
ATOM 5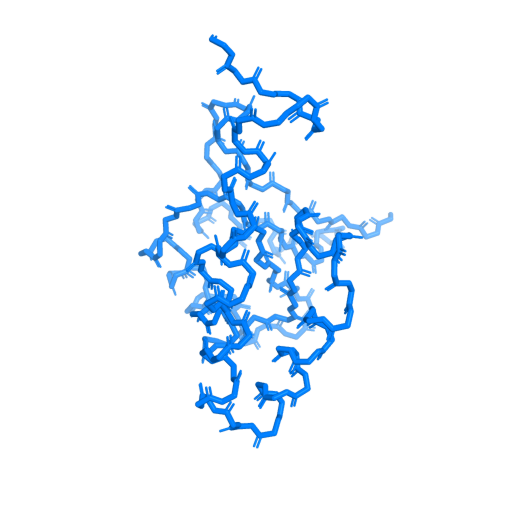75 C CA . ASP A 1 75 ? -4.773 -4.915 -0.037 1.00 98.06 75 ASP A CA 1
ATOM 576 C C . ASP A 1 75 ? -4.763 -4.278 -1.433 1.00 98.06 75 ASP A C 1
ATOM 578 O O . ASP A 1 75 ? -5.652 -4.516 -2.252 1.00 98.06 75 ASP A O 1
ATOM 582 N N . GLY A 1 76 ? -3.773 -3.431 -1.713 1.00 96.69 76 GLY A N 1
ATOM 583 C CA . GLY A 1 76 ? -3.624 -2.778 -3.001 1.00 96.69 76 GLY A CA 1
ATOM 584 C C . GLY A 1 76 ? -2.691 -1.579 -2.970 1.00 96.69 76 GLY A C 1
ATOM 585 O O . GLY A 1 76 ? -2.142 -1.188 -1.936 1.00 96.69 76 GLY A O 1
ATOM 586 N N . ILE A 1 77 ? -2.529 -0.978 -4.147 1.00 97.06 77 ILE A N 1
ATOM 587 C CA . ILE A 1 77 ? -1.577 0.103 -4.395 1.00 97.06 77 ILE A CA 1
ATOM 588 C C . ILE A 1 77 ? -2.306 1.275 -5.054 1.00 97.06 77 ILE A C 1
ATOM 590 O O . ILE A 1 77 ? -2.951 1.110 -6.088 1.00 97.06 77 ILE A O 1
ATOM 594 N N . ILE A 1 78 ? -2.186 2.472 -4.476 1.00 95.94 78 ILE A N 1
ATOM 595 C CA . ILE A 1 78 ? -2.695 3.724 -5.053 1.00 95.94 78 ILE A CA 1
ATOM 596 C C . ILE A 1 78 ? -1.522 4.681 -5.257 1.00 95.94 78 ILE A C 1
ATOM 598 O O . ILE A 1 78 ? -1.199 5.503 -4.394 1.00 95.94 78 ILE A O 1
AT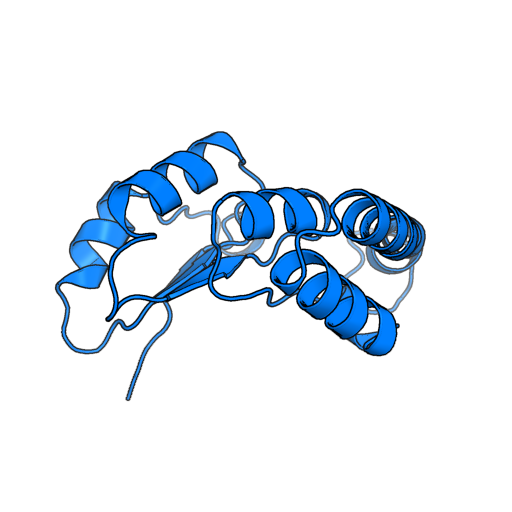OM 602 N N . GLU A 1 79 ? -0.918 4.606 -6.432 1.00 89.12 79 GLU A N 1
ATOM 603 C CA . GLU A 1 79 ? 0.315 5.297 -6.797 1.00 89.12 79 GLU A CA 1
ATOM 604 C C . GLU A 1 79 ? 0.115 6.105 -8.097 1.00 89.12 79 GLU A C 1
ATOM 606 O O . GLU A 1 79 ? -0.799 5.828 -8.874 1.00 89.12 79 GLU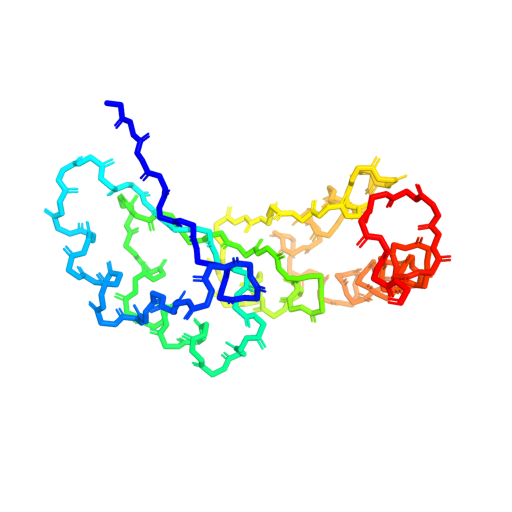 A O 1
ATOM 611 N N . GLY A 1 80 ? 0.886 7.183 -8.277 1.00 89.12 80 GLY A N 1
ATOM 612 C CA . GLY A 1 80 ? 0.674 8.151 -9.359 1.00 89.12 80 GLY A CA 1
ATOM 613 C C . GLY A 1 80 ? 1.203 7.721 -10.733 1.00 89.12 80 GLY A C 1
ATOM 614 O O . GLY A 1 80 ? 0.529 7.958 -11.739 1.00 89.12 80 GLY A O 1
ATOM 615 N N . LEU A 1 81 ? 2.380 7.091 -10.801 1.00 89.94 81 LEU A N 1
ATOM 616 C CA . LEU A 1 81 ? 3.008 6.617 -12.042 1.00 89.94 81 LEU A CA 1
ATOM 617 C C . LEU A 1 81 ? 2.214 5.491 -12.713 1.00 89.94 81 LEU A C 1
ATOM 619 O O . LEU A 1 81 ? 2.310 5.332 -13.931 1.00 89.94 81 LEU A O 1
ATOM 623 N N . HIS A 1 82 ? 1.373 4.768 -11.972 1.00 92.12 82 HIS A N 1
ATOM 624 C CA . HIS A 1 82 ? 0.425 3.793 -12.512 1.00 92.12 82 HIS A CA 1
ATOM 625 C C . HIS A 1 82 ? -0.492 4.393 -13.591 1.00 92.12 82 HIS A C 1
ATOM 627 O O . HIS A 1 82 ? -0.932 3.670 -14.480 1.00 92.12 82 HIS A O 1
ATOM 633 N N . HIS A 1 83 ? -0.733 5.710 -13.595 1.00 90.94 83 HIS A N 1
ATOM 634 C CA . HIS A 1 83 ? -1.466 6.367 -14.684 1.00 90.94 83 HIS A CA 1
ATOM 635 C C . HIS A 1 83 ? -0.694 6.413 -16.011 1.00 90.94 83 HIS A C 1
ATOM 637 O O . HIS A 1 83 ? -1.311 6.465 -17.073 1.00 90.94 83 HIS A O 1
ATOM 643 N N . LEU A 1 84 ? 0.641 6.415 -15.974 1.00 91.19 84 LEU A N 1
ATOM 644 C CA . LEU A 1 84 ? 1.475 6.461 -17.179 1.00 91.19 84 LEU A CA 1
ATOM 645 C C . LEU A 1 84 ? 1.565 5.095 -17.863 1.00 91.19 84 LEU A C 1
ATOM 647 O O . LEU A 1 84 ? 1.738 5.036 -19.083 1.00 91.19 84 LEU A O 1
ATOM 651 N N . ARG A 1 85 ? 1.507 4.016 -17.076 1.00 93.00 85 ARG A N 1
ATOM 652 C CA . ARG A 1 85 ? 1.619 2.618 -17.520 1.00 93.00 85 ARG A CA 1
ATOM 653 C C . ARG A 1 85 ? 0.682 1.720 -16.700 1.00 93.00 85 ARG A C 1
ATOM 655 O O . ARG A 1 85 ? 1.158 0.933 -15.876 1.00 93.00 85 ARG A O 1
ATOM 662 N N . PRO A 1 86 ? -0.645 1.825 -16.890 1.00 93.88 86 PRO A N 1
ATOM 663 C CA . PRO A 1 86 ? -1.615 1.015 -16.150 1.00 93.88 86 PRO A CA 1
ATOM 664 C C . PRO A 1 86 ? -1.406 -0.491 -16.355 1.00 93.88 86 PRO A C 1
ATOM 666 O O . PRO A 1 86 ? -1.650 -1.278 -15.445 1.00 93.88 86 PRO A O 1
ATOM 669 N N . GL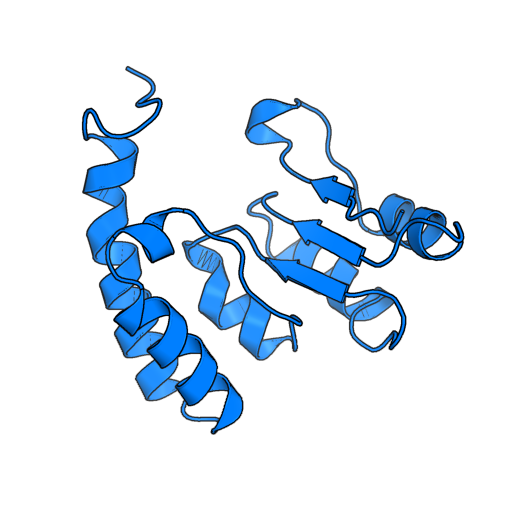U A 1 87 ? -0.887 -0.903 -17.511 1.00 95.88 87 GLU A N 1
ATOM 670 C CA . GLU A 1 87 ? -0.530 -2.292 -17.792 1.00 95.88 87 GLU A CA 1
ATOM 671 C C . GLU A 1 87 ? 0.588 -2.826 -16.880 1.00 95.88 87 GLU A C 1
ATOM 673 O O . GLU A 1 87 ? 0.594 -4.011 -16.559 1.00 95.88 87 GLU A O 1
ATOM 678 N N . TRP A 1 88 ? 1.511 -1.972 -16.419 1.00 95.69 88 TRP A N 1
ATOM 679 C CA . TRP A 1 88 ? 2.545 -2.374 -15.457 1.00 95.69 88 TRP A CA 1
ATOM 680 C C . TRP A 1 88 ? 1.981 -2.454 -14.042 1.00 95.69 88 TRP A C 1
ATOM 682 O O . TRP A 1 88 ? 2.348 -3.358 -13.300 1.00 95.69 88 TRP A O 1
ATOM 692 N N . ALA A 1 89 ? 1.053 -1.562 -13.687 1.00 94.31 89 ALA A N 1
ATOM 693 C CA . ALA A 1 89 ? 0.359 -1.612 -12.403 1.00 94.31 89 ALA A CA 1
ATOM 694 C C . ALA A 1 89 ? -0.434 -2.921 -12.239 1.00 94.31 89 ALA A C 1
ATOM 696 O O . ALA A 1 89 ? -0.298 -3.607 -11.227 1.00 94.31 89 ALA A O 1
ATOM 697 N N . VAL A 1 90 ? -1.215 -3.293 -13.262 1.00 96.75 90 VAL A N 1
ATOM 698 C CA . VAL A 1 90 ? -1.950 -4.569 -13.286 1.00 96.75 90 VAL A CA 1
ATOM 699 C C . VAL A 1 90 ? -0.978 -5.752 -13.299 1.00 96.75 90 VAL A C 1
ATOM 701 O O . VAL A 1 90 ? -1.157 -6.685 -12.526 1.00 96.75 90 VAL A O 1
ATOM 704 N N . GLY A 1 91 ? 0.092 -5.685 -14.101 1.00 97.81 91 GLY A N 1
ATOM 705 C CA . GLY A 1 91 ? 1.105 -6.742 -14.168 1.00 97.81 91 GLY A CA 1
ATOM 706 C C . GLY A 1 91 ? 1.793 -7.025 -12.829 1.00 97.81 91 GLY A C 1
ATOM 707 O O . GLY A 1 91 ? 1.982 -8.186 -12.480 1.00 97.81 91 GLY A O 1
ATOM 708 N N . ILE A 1 92 ? 2.113 -5.987 -12.048 1.00 97.81 92 ILE A N 1
ATOM 709 C CA . ILE A 1 92 ? 2.648 -6.141 -10.685 1.00 97.81 92 ILE A CA 1
ATOM 710 C C . ILE A 1 92 ? 1.648 -6.845 -9.779 1.00 97.81 92 ILE A C 1
ATOM 712 O O . ILE A 1 92 ? 2.029 -7.759 -9.050 1.00 97.81 92 ILE A O 1
ATOM 716 N N . TRP A 1 93 ? 0.389 -6.406 -9.805 1.00 97.88 93 TRP A N 1
ATOM 717 C CA . TRP A 1 93 ? -0.651 -7.000 -8.974 1.00 97.88 93 TRP A CA 1
ATOM 718 C C . TRP A 1 93 ? -0.828 -8.482 -9.303 1.00 97.88 93 TRP A C 1
ATOM 720 O O . TRP A 1 93 ? -0.705 -9.320 -8.413 1.00 97.88 93 TRP A O 1
ATOM 730 N N . ASP A 1 94 ? -1.029 -8.816 -10.577 1.00 98.50 94 ASP A N 1
ATOM 731 C CA . ASP A 1 94 ? -1.245 -10.193 -11.023 1.00 98.50 94 ASP A CA 1
ATOM 732 C C . ASP A 1 94 ? -0.038 -11.094 -10.709 1.00 98.50 94 ASP A C 1
ATOM 734 O O . ASP A 1 94 ? -0.215 -12.215 -10.227 1.00 98.50 94 ASP A O 1
ATOM 738 N N . ALA A 1 95 ? 1.189 -10.598 -10.911 1.00 98.56 95 ALA A N 1
ATOM 739 C CA . ALA A 1 95 ? 2.413 -11.321 -10.566 1.00 98.56 95 ALA A CA 1
ATOM 740 C C . ALA A 1 95 ? 2.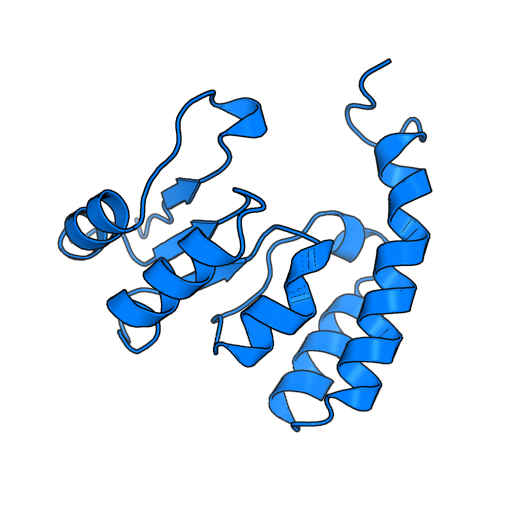518 -11.589 -9.056 1.00 98.56 95 ALA A C 1
ATOM 742 O O . ALA A 1 95 ? 2.818 -12.712 -8.651 1.00 98.56 95 ALA A O 1
ATOM 743 N N . ALA A 1 96 ? 2.197 -10.598 -8.217 1.00 98.38 96 ALA A N 1
ATOM 744 C CA . ALA A 1 96 ? 2.186 -10.766 -6.766 1.00 98.38 96 ALA A CA 1
ATOM 745 C C . ALA A 1 96 ? 1.122 -11.779 -6.316 1.00 98.38 96 ALA A C 1
ATOM 747 O O . ALA A 1 96 ? 1.422 -12.650 -5.500 1.00 98.38 96 ALA A O 1
ATOM 748 N N . GLN A 1 97 ? -0.087 -11.734 -6.891 1.00 98.00 97 GLN A N 1
ATOM 749 C CA . GLN A 1 97 ? -1.142 -12.717 -6.605 1.00 98.00 97 GLN A CA 1
ATOM 750 C C . GLN A 1 97 ? -0.758 -14.139 -7.049 1.00 98.00 97 GLN A C 1
ATOM 752 O O . GLN A 1 97 ? -1.160 -15.115 -6.415 1.00 98.00 97 GLN A O 1
ATOM 757 N N . ALA A 1 98 ? 0.043 -14.272 -8.111 1.00 98.38 98 ALA A N 1
ATOM 758 C CA . ALA A 1 98 ? 0.597 -15.547 -8.564 1.00 98.38 98 ALA A CA 1
ATOM 759 C C . ALA A 1 98 ? 1.837 -16.005 -7.765 1.00 98.38 98 ALA A C 1
ATOM 761 O O . ALA A 1 98 ? 2.286 -17.139 -7.939 1.00 98.38 98 ALA A O 1
ATOM 762 N N . GLY A 1 99 ? 2.392 -15.151 -6.897 1.00 98.31 99 GLY A N 1
ATOM 763 C CA . GLY A 1 99 ? 3.631 -15.407 -6.157 1.00 98.31 99 GLY A CA 1
ATOM 764 C C . GLY A 1 99 ? 4.912 -15.313 -6.999 1.00 98.31 99 GLY A C 1
ATOM 765 O O . GLY A 1 99 ? 5.960 -15.786 -6.555 1.00 98.31 99 GLY A O 1
ATOM 766 N N . ASP A 1 100 ? 4.847 -14.720 -8.194 1.00 98.62 100 ASP A N 1
ATOM 767 C CA . ASP A 1 100 ? 5.990 -14.523 -9.092 1.00 98.62 100 ASP A CA 1
ATOM 768 C C . ASP A 1 100 ? 6.744 -13.232 -8.733 1.00 98.62 100 ASP A C 1
ATOM 770 O O . ASP A 1 100 ? 6.573 -12.169 -9.336 1.00 98.62 100 ASP A O 1
ATOM 774 N N . TRP A 1 101 ? 7.568 -13.317 -7.688 1.00 98.19 101 TRP A N 1
ATOM 775 C CA . TRP A 1 101 ? 8.312 -12.169 -7.164 1.00 98.19 101 TRP A CA 1
ATOM 776 C C . TRP A 1 101 ? 9.426 -11.675 -8.092 1.00 98.19 101 TRP A C 1
ATOM 778 O O . TRP A 1 101 ? 9.793 -10.501 -8.019 1.00 98.19 101 TRP A O 1
ATOM 788 N N . ASP A 1 102 ? 9.922 -12.528 -8.989 1.00 98.44 102 ASP A N 1
ATOM 789 C CA . ASP A 1 102 ? 10.884 -12.121 -10.015 1.00 98.44 102 ASP A CA 1
ATOM 790 C C . ASP A 1 102 ? 10.207 -11.180 -11.022 1.00 98.44 102 ASP A C 1
ATOM 792 O O . ASP A 1 102 ? 10.736 -10.108 -11.335 1.00 98.44 102 ASP A O 1
ATOM 796 N N . LEU A 1 103 ? 8.990 -11.519 -11.461 1.00 98.44 103 LEU A N 1
ATOM 797 C CA . LEU A 1 103 ? 8.205 -10.667 -12.352 1.00 98.44 103 LEU A CA 1
ATOM 798 C C . LEU A 1 103 ? 7.724 -9.379 -11.660 1.00 98.44 103 LEU A C 1
ATOM 800 O O . LEU A 1 103 ? 7.751 -8.307 -12.274 1.00 98.44 103 LEU A O 1
ATOM 804 N N . VAL A 1 104 ? 7.348 -9.441 -10.376 1.00 98.44 104 VAL A N 1
ATOM 805 C CA . VAL A 1 104 ? 7.066 -8.234 -9.571 1.00 98.44 104 VAL A CA 1
ATOM 806 C C . VAL A 1 104 ? 8.273 -7.298 -9.577 1.00 98.44 104 VAL A C 1
ATOM 808 O O . VAL A 1 104 ? 8.119 -6.102 -9.834 1.00 98.44 104 VAL A O 1
ATOM 811 N N . GLN A 1 105 ? 9.477 -7.827 -9.339 1.00 98.00 105 GLN A N 1
ATOM 812 C CA . GLN A 1 105 ? 10.703 -7.034 -9.339 1.00 98.00 105 GLN A CA 1
ATOM 813 C C . GLN A 1 105 ? 11.008 -6.447 -10.725 1.00 98.00 105 GLN A C 1
ATOM 815 O O . GLN A 1 105 ? 11.431 -5.292 -10.822 1.00 98.00 105 GLN A O 1
ATOM 820 N N . GLU A 1 106 ? 10.770 -7.196 -11.805 1.00 98.25 106 GLU A N 1
ATOM 821 C CA . GLU A 1 106 ? 10.938 -6.690 -13.172 1.00 98.25 106 GLU A CA 1
ATOM 822 C C . GLU A 1 106 ? 10.042 -5.470 -13.429 1.00 98.25 106 GLU A C 1
ATOM 824 O O . GLU A 1 106 ? 10.513 -4.431 -13.907 1.00 98.25 106 GLU A O 1
ATOM 829 N N . TYR A 1 107 ? 8.754 -5.561 -13.094 1.00 97.69 107 TYR A N 1
ATOM 830 C CA . TYR A 1 107 ? 7.840 -4.435 -13.263 1.00 97.69 107 TYR A CA 1
ATOM 831 C C . TYR A 1 107 ? 8.122 -3.280 -12.293 1.00 97.69 107 TYR A C 1
ATOM 833 O O . TYR A 1 107 ? 8.010 -2.124 -12.703 1.00 97.69 107 TYR A O 1
ATOM 841 N N . GLN A 1 108 ? 8.529 -3.559 -11.050 1.00 96.81 108 GLN A N 1
ATOM 842 C CA . GLN A 1 108 ? 8.970 -2.539 -10.090 1.00 96.81 108 GLN A CA 1
ATOM 843 C C . GLN A 1 108 ? 10.092 -1.683 -10.692 1.00 96.81 108 GLN A C 1
ATOM 845 O O . GLN A 1 108 ? 9.992 -0.459 -10.698 1.00 96.81 108 GLN A O 1
ATOM 850 N N . LEU A 1 109 ? 11.125 -2.312 -11.263 1.00 96.62 109 LEU A N 1
ATOM 851 C CA . LEU A 1 109 ? 12.239 -1.598 -11.899 1.00 96.62 109 LEU A CA 1
ATOM 852 C C . LEU A 1 109 ? 11.780 -0.779 -13.113 1.00 96.62 109 LEU A C 1
ATOM 854 O O . LEU A 1 109 ? 12.261 0.335 -13.333 1.00 96.62 109 LEU A O 1
ATOM 858 N N . LYS A 1 110 ? 10.821 -1.299 -13.892 1.00 95.19 110 LYS A N 1
ATOM 859 C CA . LYS A 1 110 ? 10.207 -0.540 -14.993 1.00 95.19 110 LYS A CA 1
ATOM 860 C C . LYS A 1 110 ? 9.471 0.695 -14.472 1.00 95.19 110 LYS A C 1
ATOM 862 O O . LYS A 1 110 ? 9.686 1.775 -15.019 1.00 95.19 110 LYS A O 1
ATOM 867 N N . LEU A 1 111 ? 8.662 0.580 -13.417 1.00 93.44 111 LEU A N 1
ATOM 868 C CA . LEU A 1 111 ? 7.997 1.733 -12.797 1.00 93.44 111 LEU A CA 1
ATOM 869 C C . LEU A 1 111 ? 8.997 2.748 -12.241 1.00 93.44 111 LEU A C 1
ATOM 871 O O . LEU A 1 111 ? 8.852 3.942 -12.488 1.00 93.44 111 LEU A O 1
ATOM 875 N N . GLU A 1 112 ? 10.041 2.295 -11.549 1.00 92.81 112 GLU A N 1
ATOM 876 C CA . GLU A 1 112 ? 11.072 3.181 -10.999 1.00 92.81 112 GLU A CA 1
ATOM 877 C C . GLU A 1 112 ? 11.831 3.944 -12.085 1.00 92.81 112 GLU A C 1
ATOM 879 O O . GLU A 1 112 ? 12.198 5.102 -11.881 1.00 92.81 112 GLU A O 1
ATOM 884 N N . SER A 1 113 ? 11.982 3.359 -13.278 1.00 92.62 113 SER A N 1
ATOM 885 C CA . SER A 1 113 ? 12.560 4.061 -14.430 1.00 92.62 113 SER A CA 1
ATOM 886 C C . SER A 1 113 ? 11.745 5.290 -14.871 1.00 92.62 113 SER A C 1
ATOM 888 O O . SER A 1 113 ? 12.275 6.154 -15.570 1.00 92.62 113 SER A O 1
ATOM 890 N N . LEU A 1 114 ? 10.479 5.404 -14.440 1.00 90.38 114 LEU A N 1
ATOM 891 C CA . LEU A 1 114 ? 9.617 6.558 -14.703 1.00 90.38 114 LEU A CA 1
ATOM 892 C C . LEU A 1 114 ? 9.756 7.679 -13.664 1.00 90.38 114 LEU A C 1
ATOM 894 O O . LEU A 1 114 ? 9.311 8.796 -13.925 1.00 90.38 114 LEU A O 1
ATOM 898 N N . ILE A 1 115 ? 10.380 7.424 -12.511 1.00 88.38 115 ILE A N 1
ATOM 899 C CA . ILE A 1 115 ? 10.503 8.406 -11.420 1.00 88.38 115 ILE A CA 1
ATOM 900 C C . ILE A 1 115 ? 11.146 9.721 -11.880 1.00 88.38 115 ILE A C 1
ATOM 902 O O . ILE A 1 115 ? 10.598 10.774 -11.546 1.00 88.38 115 ILE A O 1
ATOM 906 N N . PRO A 1 116 ? 12.222 9.726 -12.697 1.00 86.19 116 PRO A N 1
ATOM 907 C CA . PRO A 1 116 ? 12.783 10.976 -13.200 1.00 86.19 116 PRO A CA 1
ATOM 908 C C . PRO A 1 116 ? 11.772 11.834 -13.974 1.00 86.19 116 PRO A C 1
ATOM 910 O O . PRO A 1 116 ? 11.847 13.055 -13.903 1.00 86.19 116 PRO A O 1
ATOM 913 N N . PHE A 1 117 ? 10.795 11.234 -14.666 1.00 80.19 117 PHE A N 1
ATOM 914 C CA . PHE A 1 117 ? 9.754 11.994 -15.368 1.00 80.19 117 PHE A CA 1
ATOM 915 C C . PHE A 1 117 ? 8.780 12.678 -14.405 1.00 80.19 117 PHE A C 1
ATOM 917 O O . PHE A 1 117 ? 8.332 13.780 -14.700 1.00 80.19 117 PHE A O 1
ATOM 924 N N . ALA A 1 118 ? 8.463 12.057 -13.266 1.00 73.12 118 ALA A N 1
ATOM 925 C CA . ALA A 1 118 ? 7.600 12.665 -12.253 1.00 73.12 118 ALA A CA 1
ATOM 926 C C . ALA A 1 118 ? 8.333 13.698 -11.387 1.00 73.12 118 ALA A C 1
ATOM 928 O O . ALA A 1 118 ? 7.725 14.671 -10.960 1.00 73.12 118 ALA A O 1
ATOM 929 N N . MET A 1 119 ? 9.630 13.505 -11.127 1.00 69.44 119 MET A N 1
ATOM 930 C CA . MET A 1 119 ? 10.410 14.426 -10.290 1.00 69.44 119 MET A CA 1
ATOM 931 C C . MET A 1 119 ? 11.017 15.600 -11.065 1.00 69.44 119 MET A C 1
ATOM 933 O O . MET A 1 119 ? 11.295 16.634 -10.466 1.00 69.44 119 MET A O 1
ATOM 937 N N . HIS A 1 120 ? 11.233 15.456 -12.376 1.00 65.69 120 HIS A N 1
ATOM 938 C CA . HIS A 1 120 ? 11.892 16.473 -13.207 1.00 65.69 120 HIS A CA 1
ATOM 939 C C . HIS A 1 120 ? 11.080 16.905 -14.437 1.00 65.69 120 HIS A C 1
ATOM 941 O O . HIS A 1 120 ? 11.554 17.728 -15.216 1.00 65.69 120 HIS A O 1
ATOM 947 N N . GLY A 1 121 ? 9.882 16.355 -14.647 1.00 52.94 121 GLY A N 1
ATOM 948 C CA . GLY A 1 121 ? 8.986 16.755 -15.733 1.00 52.94 121 GLY A CA 1
ATOM 949 C C . GLY A 1 121 ? 7.881 17.708 -15.272 1.00 52.94 121 GLY A C 1
ATOM 950 O O . GLY A 1 121 ? 7.430 17.655 -14.133 1.00 52.94 121 GLY A O 1
ATOM 951 N N . GLU A 1 122 ? 7.369 18.525 -16.200 1.00 48.28 122 GLU A N 1
ATOM 952 C CA . GLU A 1 122 ? 6.220 19.445 -16.038 1.00 48.28 122 GLU A CA 1
ATOM 953 C C . GLU A 1 122 ? 4.877 18.741 -15.735 1.00 48.28 122 GLU A C 1
ATOM 955 O O . GLU A 1 122 ? 3.804 19.347 -15.767 1.00 48.28 122 GLU A O 1
ATOM 960 N N . VAL A 1 123 ? 4.898 17.438 -15.465 1.00 53.84 123 VAL A N 1
ATOM 961 C CA . VAL A 1 123 ? 3.707 16.635 -15.220 1.00 53.84 123 VAL A CA 1
ATOM 962 C C . VAL A 1 123 ? 3.585 16.450 -13.713 1.00 53.84 123 VAL A C 1
ATOM 964 O O . VAL A 1 123 ? 4.043 15.461 -13.158 1.00 53.84 123 VAL A O 1
ATOM 967 N N . TRP A 1 124 ? 2.926 17.433 -13.091 1.00 45.06 124 TRP A N 1
ATOM 968 C CA . TRP A 1 124 ? 2.519 17.499 -11.680 1.00 45.06 124 TRP A CA 1
ATOM 969 C C . TRP A 1 124 ? 3.583 17.891 -10.646 1.00 45.06 124 TRP A C 1
ATOM 971 O O . TRP A 1 124 ? 4.251 17.057 -10.050 1.00 45.06 124 TRP A O 1
ATOM 981 N N . GLY A 1 125 ? 3.602 19.188 -10.315 1.00 50.97 125 GLY A N 1
ATOM 982 C CA . GLY A 1 125 ? 4.097 19.674 -9.023 1.00 50.97 125 GLY A CA 1
ATOM 983 C C . GLY A 1 125 ? 5.596 19.521 -8.791 1.00 50.97 125 GLY A C 1
ATOM 984 O O . GLY A 1 125 ? 5.999 19.507 -7.630 1.00 50.97 125 GLY A O 1
ATOM 985 N N . GLY A 1 126 ? 6.391 19.417 -9.864 1.00 36.69 126 GLY A N 1
ATOM 986 C CA . GLY A 1 126 ? 7.847 19.486 -9.800 1.00 36.69 126 GLY A CA 1
ATOM 987 C C . GLY A 1 126 ? 8.258 20.646 -8.901 1.00 36.69 126 GLY A C 1
ATOM 988 O O . GLY A 1 126 ? 7.935 21.802 -9.173 1.00 36.69 126 GLY A O 1
ATOM 989 N N . VAL A 1 127 ? 8.876 20.308 -7.773 1.00 45.28 127 VAL A N 1
ATOM 990 C CA . VAL A 1 127 ? 9.470 21.295 -6.884 1.00 45.28 127 VAL A CA 1
ATOM 991 C C . VAL A 1 127 ? 10.772 21.692 -7.567 1.00 45.28 127 VAL A C 1
ATOM 993 O O . VAL A 1 127 ? 11.737 20.928 -7.536 1.00 45.28 127 VAL A O 1
ATOM 996 N N . GLU A 1 128 ? 10.744 22.817 -8.282 1.00 43.25 128 GLU A N 1
ATOM 997 C CA . GLU A 1 128 ? 11.965 23.569 -8.595 1.00 43.25 128 GLU A CA 1
ATOM 998 C C . GLU A 1 128 ? 12.647 24.041 -7.304 1.00 43.25 128 GLU A C 1
ATOM 1000 O O . GLU A 1 128 ? 11.928 24.444 -6.356 1.00 43.25 128 GLU A O 1
#

Radius of gyration: 14.98 Å; chains: 1; bounding box: 32×39×35 Å

Foldseek 3Di:
DADAAEADCVPVVDGCFLVNVLVLLPPPRYQEYEDPPPDLVRLLSNLVRPVVPPRYAYEYAHLLCQLVCLVSRHPYYDYDLCVVPVVLRVQLVVCSVVVNSVSNVVSSVVSVVCVCCVQPPPPPDNDD